Protein AF-A0A533U6R3-F1 (afdb_monomer)

Structure (mmCIF, N/CA/C/O backbone):
data_AF-A0A533U6R3-F1
#
_entry.id   AF-A0A533U6R3-F1
#
loop_
_atom_site.group_PDB
_atom_site.id
_atom_site.type_symbol
_atom_site.label_atom_id
_atom_site.label_alt_id
_atom_site.label_comp_id
_atom_site.label_asym_id
_atom_site.label_entity_id
_atom_site.label_seq_id
_atom_site.pdbx_PDB_ins_code
_atom_site.Cartn_x
_atom_site.Cartn_y
_atom_site.Cartn_z
_atom_site.occupancy
_atom_site.B_iso_or_equiv
_atom_site.auth_seq_id
_atom_site.auth_comp_id
_atom_site.auth_asym_id
_atom_site.auth_atom_id
_atom_site.pdbx_PDB_model_num
ATOM 1 N N . MET A 1 1 ? -10.512 17.070 -11.723 1.00 44.00 1 MET A N 1
ATOM 2 C CA . MET A 1 1 ? -9.722 15.862 -12.072 1.00 44.00 1 MET A CA 1
ATOM 3 C C . MET A 1 1 ? -8.366 15.871 -11.345 1.00 44.00 1 MET A C 1
ATOM 5 O O . MET A 1 1 ? -7.337 15.943 -11.989 1.00 44.00 1 MET A O 1
ATOM 9 N N . ILE A 1 2 ? -8.336 15.828 -10.006 1.00 49.84 2 ILE A N 1
ATOM 10 C CA . ILE A 1 2 ? -7.094 16.066 -9.222 1.00 49.84 2 ILE A CA 1
ATOM 11 C C . ILE A 1 2 ? -6.572 14.784 -8.539 1.00 49.84 2 ILE A C 1
ATOM 13 O O . ILE A 1 2 ? -5.419 14.696 -8.132 1.00 49.84 2 ILE A O 1
ATOM 17 N N . PHE A 1 3 ? -7.419 13.756 -8.437 1.00 52.28 3 PHE A N 1
ATOM 18 C CA . PHE A 1 3 ? -7.133 12.544 -7.662 1.00 52.28 3 PHE A CA 1
ATOM 19 C C . PHE A 1 3 ? -6.234 11.538 -8.395 1.00 52.28 3 PHE A C 1
ATOM 21 O O . PHE A 1 3 ? -5.440 10.848 -7.759 1.00 52.28 3 PHE A O 1
ATOM 28 N N . ARG A 1 4 ? -6.310 11.480 -9.733 1.00 54.25 4 ARG A N 1
ATOM 29 C CA . ARG A 1 4 ? -5.528 10.524 -10.538 1.00 54.25 4 ARG A CA 1
ATOM 30 C C . ARG A 1 4 ? -4.029 10.842 -10.547 1.00 54.25 4 ARG A C 1
ATOM 32 O O . ARG A 1 4 ? -3.226 9.915 -10.527 1.00 54.25 4 ARG A O 1
ATOM 39 N N . ASP A 1 5 ? -3.652 12.119 -10.510 1.00 55.25 5 ASP A N 1
ATOM 40 C CA . ASP A 1 5 ? -2.245 12.549 -10.526 1.00 55.25 5 ASP A CA 1
ATOM 41 C C . ASP A 1 5 ? -1.479 12.113 -9.272 1.00 55.25 5 ASP A C 1
ATOM 43 O O . ASP A 1 5 ? -0.334 11.667 -9.346 1.00 55.25 5 ASP A O 1
ATOM 47 N N . GLY A 1 6 ? -2.142 12.152 -8.112 1.00 59.28 6 GLY A N 1
ATOM 48 C CA . GLY A 1 6 ? -1.527 11.779 -6.841 1.00 59.28 6 GLY A CA 1
ATOM 49 C C . GLY A 1 6 ? -1.185 10.292 -6.723 1.00 59.28 6 GLY A C 1
ATOM 50 O O . GLY A 1 6 ? -0.225 9.971 -6.027 1.00 59.28 6 GLY A O 1
ATOM 51 N N . ILE A 1 7 ? -1.954 9.409 -7.375 1.00 67.75 7 ILE A N 1
ATOM 52 C CA . ILE A 1 7 ? -1.707 7.955 -7.416 1.00 67.75 7 ILE A CA 1
ATOM 53 C C . ILE A 1 7 ? -0.705 7.606 -8.524 1.00 67.75 7 ILE A C 1
ATOM 55 O O . ILE A 1 7 ? 0.194 6.798 -8.304 1.00 67.75 7 ILE A O 1
ATOM 59 N N . LYS A 1 8 ? -0.787 8.263 -9.692 1.00 63.38 8 LYS A N 1
A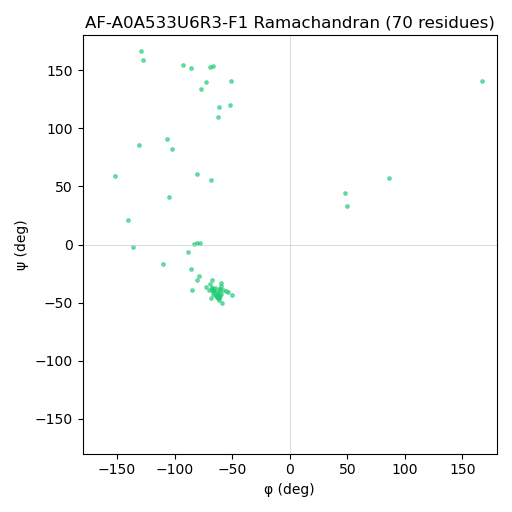TOM 60 C CA . LYS A 1 8 ? 0.183 8.079 -10.787 1.00 63.38 8 LYS A CA 1
ATOM 61 C C . LYS A 1 8 ? 1.617 8.423 -10.376 1.00 63.38 8 LYS A C 1
ATOM 63 O O . LYS A 1 8 ? 2.547 7.732 -10.788 1.00 63.38 8 LYS A O 1
ATOM 68 N N . SER A 1 9 ? 1.775 9.433 -9.519 1.00 65.19 9 SER A N 1
ATOM 69 C CA . SER A 1 9 ? 3.065 9.873 -8.973 1.00 65.19 9 SER A CA 1
ATOM 70 C C . SER A 1 9 ? 3.616 8.989 -7.838 1.00 65.19 9 SER A C 1
ATOM 72 O O . SER A 1 9 ? 4.657 9.324 -7.273 1.00 65.19 9 SER A O 1
ATOM 74 N N . LEU A 1 10 ? 2.938 7.901 -7.452 1.00 68.06 10 LEU A N 1
ATOM 75 C CA . LEU A 1 10 ? 3.452 6.978 -6.436 1.00 68.06 10 LEU A CA 1
ATOM 76 C C . LEU A 1 10 ? 4.613 6.144 -6.987 1.00 68.06 10 LEU A C 1
ATOM 78 O O . LEU A 1 10 ? 4.546 5.634 -8.10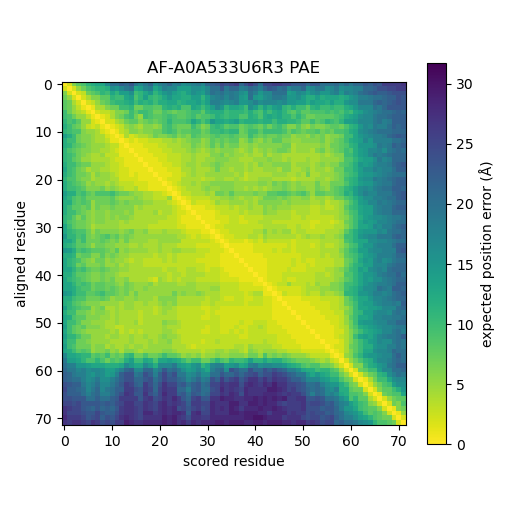3 1.00 68.06 10 LEU A O 1
ATOM 82 N N . ALA A 1 11 ? 5.640 5.932 -6.169 1.00 68.38 11 ALA A N 1
ATOM 83 C CA . ALA A 1 11 ? 6.719 4.987 -6.447 1.00 68.38 11 ALA A CA 1
ATOM 84 C C . ALA A 1 11 ? 6.285 3.548 -6.096 1.00 68.38 11 ALA A C 1
ATOM 86 O O . ALA A 1 11 ? 6.835 2.915 -5.202 1.00 68.38 11 ALA A O 1
ATOM 87 N N . ILE A 1 12 ? 5.230 3.057 -6.748 1.00 74.88 12 ILE A N 1
ATOM 88 C CA . ILE A 1 12 ? 4.754 1.668 -6.648 1.00 74.88 12 ILE A CA 1
ATOM 89 C C . ILE A 1 12 ? 4.627 1.074 -8.057 1.00 74.88 12 ILE A C 1
ATOM 91 O O . ILE A 1 12 ? 4.501 1.846 -9.011 1.00 74.88 12 ILE A O 1
ATOM 95 N N . PRO A 1 13 ? 4.630 -0.262 -8.208 1.00 76.94 13 PRO A N 1
ATOM 96 C CA . PRO A 1 13 ? 4.354 -0.912 -9.486 1.00 76.94 13 PRO A CA 1
ATOM 97 C C . PRO A 1 13 ? 3.058 -0.404 -10.132 1.00 76.94 13 PRO A C 1
ATOM 99 O O . PRO A 1 13 ? 2.058 -0.201 -9.438 1.00 76.94 13 PRO A O 1
ATOM 102 N N . ASP A 1 14 ? 3.051 -0.232 -11.458 1.00 77.56 14 ASP A N 1
ATOM 103 C CA . ASP A 1 14 ? 1.885 0.295 -12.181 1.00 77.56 14 ASP A CA 1
ATOM 104 C C . ASP A 1 14 ? 0.639 -0.578 -12.011 1.00 77.56 14 ASP A C 1
ATOM 106 O O . ASP A 1 14 ? -0.450 -0.034 -11.850 1.00 77.56 14 ASP A O 1
ATOM 110 N N . VAL A 1 15 ? 0.799 -1.901 -11.886 1.00 77.94 15 VAL A N 1
ATOM 111 C CA . VAL A 1 15 ? -0.305 -2.819 -11.556 1.00 77.94 15 VAL A CA 1
ATOM 112 C C . VAL A 1 15 ? -1.023 -2.416 -10.261 1.00 77.94 15 VAL A C 1
ATOM 114 O O . VAL A 1 15 ? -2.247 -2.402 -10.209 1.00 77.94 15 VAL A O 1
ATOM 117 N N . LEU A 1 16 ? -0.292 -1.979 -9.230 1.00 75.19 16 LEU A N 1
ATOM 118 C CA . LEU A 1 16 ? -0.895 -1.544 -7.968 1.00 75.19 16 LEU A CA 1
ATOM 119 C C . LEU A 1 16 ? -1.586 -0.188 -8.115 1.00 75.19 16 LEU A C 1
ATOM 121 O O . LEU A 1 16 ? -2.647 0.031 -7.532 1.00 75.19 16 LEU A O 1
ATOM 125 N N . LYS A 1 17 ? -1.022 0.720 -8.921 1.00 77.38 17 LYS A N 1
ATOM 126 C CA . LYS A 1 17 ? -1.678 1.996 -9.245 1.00 77.38 17 LYS A CA 1
ATOM 127 C C . LYS A 1 17 ? -2.986 1.758 -9.978 1.00 77.38 17 LYS A C 1
ATOM 129 O O . LYS A 1 17 ? -3.972 2.417 -9.663 1.00 77.38 17 LYS A O 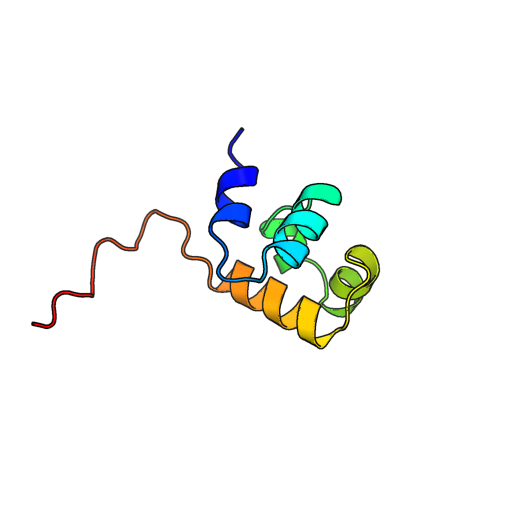1
ATOM 134 N N . GLU A 1 18 ? -2.998 0.838 -10.936 1.00 80.31 18 GLU A N 1
ATOM 135 C CA . GLU A 1 18 ? -4.196 0.485 -11.686 1.00 80.31 18 GLU A CA 1
ATOM 13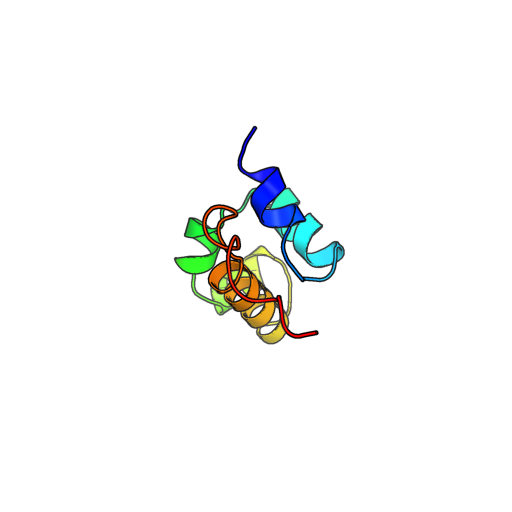6 C C . GLU A 1 18 ? -5.273 -0.099 -10.780 1.00 80.31 18 GLU A C 1
ATOM 138 O O . GLU A 1 18 ? -6.414 0.340 -10.875 1.00 80.31 18 GLU A O 1
ATOM 143 N N . ILE A 1 19 ? -4.930 -0.991 -9.846 1.00 78.88 19 ILE A N 1
ATOM 144 C CA . ILE A 1 19 ? -5.903 -1.533 -8.887 1.00 78.88 19 ILE A CA 1
ATOM 145 C C . ILE A 1 19 ? -6.469 -0.406 -8.003 1.00 78.88 19 ILE A C 1
ATOM 147 O O . ILE A 1 19 ? -7.684 -0.265 -7.875 1.00 78.88 19 ILE A O 1
ATOM 151 N N . ILE A 1 20 ? -5.625 0.480 -7.466 1.00 79.19 20 ILE A N 1
ATOM 152 C CA . ILE A 1 20 ? -6.082 1.634 -6.669 1.00 79.19 20 ILE A CA 1
ATOM 153 C C . ILE A 1 20 ? -7.012 2.547 -7.486 1.00 79.19 20 ILE A C 1
ATOM 155 O O . ILE A 1 20 ? -8.043 3.003 -6.986 1.00 79.19 20 ILE A O 1
ATOM 159 N N . LEU A 1 21 ? -6.661 2.809 -8.750 1.00 77.94 21 LEU A N 1
ATOM 160 C CA . LEU A 1 21 ? -7.457 3.617 -9.676 1.00 77.94 21 LEU A CA 1
ATOM 161 C C . LEU A 1 21 ? -8.774 2.930 -10.058 1.00 77.94 21 LEU A C 1
ATOM 163 O O . LEU A 1 21 ? -9.792 3.612 -10.171 1.00 77.94 21 LEU A O 1
ATOM 167 N N . LYS A 1 22 ? -8.767 1.604 -10.219 1.00 82.38 22 LYS A N 1
ATOM 168 C CA . LYS A 1 22 ? -9.940 0.770 -10.507 1.00 82.38 22 LYS A CA 1
ATOM 169 C C . LYS A 1 22 ? -10.935 0.829 -9.353 1.00 82.38 22 LYS A C 1
ATOM 171 O O . LYS A 1 22 ? -12.117 1.059 -9.582 1.00 82.38 22 LYS A O 1
ATOM 176 N N . HIS A 1 23 ? -10.445 0.733 -8.118 1.00 79.31 23 HIS A N 1
ATOM 177 C CA . HIS A 1 23 ? -11.263 0.864 -6.910 1.00 79.31 23 HIS A CA 1
ATOM 178 C C . HIS A 1 23 ? -11.567 2.322 -6.524 1.00 79.31 23 HIS A C 1
ATOM 180 O O . HIS A 1 23 ? -12.240 2.564 -5.525 1.00 79.31 23 HIS A O 1
ATOM 186 N N . SER A 1 24 ? -11.103 3.305 -7.311 1.00 76.88 24 SER A N 1
ATOM 187 C CA . SER A 1 24 ? -11.285 4.744 -7.056 1.00 76.88 24 SER A CA 1
ATOM 188 C C . SER A 1 24 ? -10.905 5.168 -5.628 1.00 76.88 24 SER A C 1
ATOM 190 O O . SER A 1 24 ? -11.496 6.091 -5.062 1.00 76.88 24 SER A O 1
ATOM 192 N N . LEU A 1 25 ? -9.908 4.501 -5.037 1.00 79.69 25 LEU A N 1
ATOM 193 C CA . LEU A 1 25 ? -9.485 4.772 -3.668 1.00 79.69 25 LEU A CA 1
ATOM 194 C C . LEU A 1 25 ? -8.650 6.051 -3.607 1.00 79.69 25 LEU A C 1
ATOM 196 O O . LEU A 1 25 ? -7.713 6.266 -4.378 1.00 79.69 25 LEU A O 1
ATOM 200 N N . ASN A 1 26 ? -8.965 6.900 -2.632 1.00 76.75 26 ASN A N 1
ATOM 201 C CA . ASN A 1 26 ? -8.228 8.137 -2.386 1.00 76.75 26 ASN A CA 1
ATOM 202 C C . ASN A 1 26 ? -7.109 7.938 -1.360 1.00 76.75 26 ASN A C 1
ATOM 204 O O . ASN A 1 26 ? -7.239 7.123 -0.451 1.00 76.75 26 ASN A O 1
ATOM 208 N N . LYS A 1 27 ? -6.058 8.776 -1.403 1.00 78.38 27 LYS A N 1
ATOM 209 C CA . LYS A 1 27 ? -4.952 8.739 -0.419 1.00 78.38 27 LYS A CA 1
ATOM 210 C C . LYS A 1 27 ? -5.445 8.746 1.034 1.00 78.38 27 LYS A C 1
ATOM 212 O O . LYS A 1 27 ? -4.964 7.969 1.848 1.00 78.38 27 LYS A O 1
ATOM 217 N N . LYS A 1 28 ? -6.441 9.586 1.348 1.00 80.50 28 LYS A N 1
ATOM 218 C CA . LYS A 1 28 ? -7.073 9.629 2.679 1.00 80.50 28 LYS A CA 1
ATOM 219 C C . LYS A 1 28 ? -7.737 8.307 3.058 1.00 80.50 28 LYS A C 1
ATOM 221 O O . LYS A 1 28 ? -7.610 7.898 4.200 1.00 80.50 28 LYS A O 1
ATOM 226 N N . GLN A 1 29 ? -8.421 7.649 2.124 1.00 82.81 29 GLN A N 1
ATOM 227 C CA . GLN A 1 29 ? -9.051 6.353 2.387 1.00 82.81 29 GLN A CA 1
ATOM 228 C C . GLN A 1 29 ? -7.986 5.278 2.602 1.00 82.81 29 GLN A C 1
ATOM 230 O O . GLN A 1 29 ? -8.030 4.595 3.610 1.00 82.81 29 GLN A O 1
ATOM 235 N N . ILE A 1 30 ? -6.961 5.222 1.748 1.00 83.25 30 ILE A N 1
ATOM 236 C CA . ILE A 1 30 ? -5.842 4.273 1.876 1.00 83.25 30 ILE A CA 1
ATOM 237 C C . ILE A 1 30 ? -5.112 4.428 3.223 1.00 83.25 30 ILE A C 1
ATOM 239 O O . ILE A 1 30 ? -4.725 3.438 3.837 1.00 83.25 30 ILE A O 1
ATOM 243 N N . LEU A 1 31 ? -4.932 5.664 3.699 1.00 81.88 31 LEU A N 1
ATOM 244 C CA . LEU A 1 31 ? -4.302 5.953 4.994 1.00 81.88 31 LEU A CA 1
ATOM 245 C C . LEU A 1 31 ? -5.235 5.744 6.190 1.00 81.88 31 LEU A C 1
ATOM 247 O O . LEU A 1 31 ? -4.756 5.499 7.292 1.00 81.88 31 LEU A O 1
ATOM 251 N N . SER A 1 32 ? -6.545 5.886 5.992 1.00 85.81 32 SER A N 1
ATOM 252 C CA . SER A 1 32 ? -7.542 5.707 7.049 1.00 85.81 32 SER A CA 1
ATOM 253 C C . SER A 1 32 ? -7.969 4.249 7.218 1.00 85.81 32 SER A C 1
ATOM 255 O O . SER A 1 32 ? -8.517 3.906 8.262 1.00 85.81 32 SER A O 1
ATOM 257 N N . MET A 1 33 ? -7.772 3.413 6.199 1.00 85.25 33 MET A N 1
ATOM 258 C CA . MET A 1 33 ? -8.106 1.991 6.222 1.00 85.25 33 MET A CA 1
ATOM 259 C C . MET A 1 33 ? -6.970 1.169 6.825 1.00 85.25 33 MET A C 1
ATOM 261 O O . MET A 1 33 ? -5.795 1.540 6.750 1.00 85.25 33 MET A O 1
ATOM 265 N N . LYS A 1 34 ? -7.322 0.033 7.429 1.00 89.44 34 LYS A N 1
ATOM 266 C CA . LYS A 1 34 ? -6.327 -0.937 7.887 1.00 89.44 34 LYS A CA 1
ATOM 267 C C . LYS A 1 34 ? -5.660 -1.593 6.682 1.00 89.44 34 LYS A C 1
ATOM 269 O O . LYS A 1 34 ? -6.258 -1.698 5.614 1.00 89.44 34 LYS A O 1
ATOM 274 N N . VAL A 1 35 ? -4.423 -2.045 6.870 1.00 87.19 35 VAL A N 1
ATOM 275 C CA . VAL A 1 35 ? -3.666 -2.739 5.818 1.00 87.19 35 VAL A CA 1
ATOM 276 C C . VAL A 1 35 ? -4.389 -4.014 5.380 1.00 87.19 35 VAL A C 1
ATOM 278 O O . VAL A 1 35 ? -4.450 -4.269 4.185 1.00 87.19 35 VAL A O 1
ATOM 281 N N . ASP A 1 36 ? -5.008 -4.747 6.309 1.00 87.44 36 ASP A N 1
ATOM 282 C CA . ASP A 1 36 ? -5.818 -5.934 6.004 1.00 87.44 36 ASP A CA 1
ATOM 283 C C . ASP A 1 36 ? -7.028 -5.615 5.114 1.00 87.44 36 ASP A C 1
ATOM 285 O O . ASP A 1 36 ? -7.253 -6.286 4.110 1.00 87.44 36 ASP A O 1
ATOM 289 N N . ASP A 1 37 ? -7.774 -4.549 5.429 1.00 88.94 37 ASP A N 1
ATOM 290 C CA . ASP A 1 37 ? -8.924 -4.120 4.620 1.00 88.94 37 ASP A CA 1
ATOM 291 C C . ASP A 1 37 ? -8.475 -3.650 3.230 1.00 88.94 37 ASP A C 1
ATOM 293 O O . ASP A 1 37 ? -9.126 -3.917 2.222 1.00 88.94 37 ASP A O 1
ATOM 297 N N . LEU A 1 38 ? -7.339 -2.952 3.168 1.00 86.62 38 LEU A N 1
ATOM 298 C CA . LEU A 1 38 ? -6.747 -2.498 1.916 1.00 86.62 38 LEU A CA 1
ATOM 299 C C . LEU A 1 38 ? -6.295 -3.682 1.051 1.00 86.62 38 LEU A C 1
ATOM 301 O O . LEU A 1 38 ? -6.551 -3.673 -0.149 1.00 86.62 38 LEU A O 1
ATOM 305 N N . ALA A 1 39 ? -5.663 -4.690 1.654 1.00 87.88 39 ALA A N 1
ATOM 306 C CA . ALA A 1 39 ? -5.254 -5.929 0.998 1.00 87.88 39 ALA A CA 1
ATOM 307 C C . ALA A 1 39 ? -6.463 -6.680 0.430 1.00 87.88 39 ALA A C 1
ATOM 309 O O . ALA A 1 39 ? -6.457 -7.082 -0.730 1.00 87.88 39 ALA A O 1
ATOM 310 N N . PHE A 1 40 ? -7.541 -6.773 1.212 1.00 87.31 40 PHE A N 1
ATOM 311 C CA . PHE A 1 40 ? -8.783 -7.408 0.784 1.00 87.31 40 PHE A CA 1
ATOM 312 C C . PHE A 1 40 ? -9.444 -6.675 -0.394 1.00 87.31 40 PHE A C 1
ATOM 314 O O . PHE A 1 40 ? -9.850 -7.304 -1.364 1.00 87.31 40 PHE A O 1
ATOM 321 N N . ILE A 1 41 ? -9.524 -5.341 -0.345 1.00 85.44 41 ILE A N 1
ATOM 322 C CA . ILE A 1 41 ? -10.155 -4.537 -1.406 1.00 85.44 41 ILE A CA 1
ATOM 323 C C . ILE A 1 41 ? -9.331 -4.537 -2.688 1.00 85.44 41 ILE A C 1
ATOM 325 O O . ILE A 1 41 ? -9.897 -4.548 -3.775 1.00 85.44 41 ILE A O 1
ATOM 329 N N . LEU A 1 42 ? -8.008 -4.465 -2.560 1.00 81.62 42 LEU A N 1
ATOM 330 C CA . LEU A 1 42 ? -7.091 -4.468 -3.694 1.00 81.62 42 LEU A CA 1
ATOM 331 C C . LEU A 1 42 ? -6.778 -5.885 -4.195 1.00 81.62 42 LEU A C 1
ATOM 333 O O . LEU A 1 42 ? -5.988 -6.015 -5.129 1.00 81.62 42 LEU A O 1
ATOM 337 N N . GLU A 1 43 ? -7.362 -6.915 -3.574 1.00 86.12 43 GLU A N 1
ATOM 338 C CA . GLU A 1 43 ? -7.107 -8.330 -3.864 1.00 86.12 43 GLU A CA 1
ATOM 339 C C . GLU A 1 43 ? -5.598 -8.636 -3.934 1.00 86.12 43 GLU A C 1
ATOM 341 O O . GLU A 1 43 ? -5.111 -9.287 -4.858 1.00 86.12 43 GLU A O 1
ATOM 346 N N . CYS A 1 44 ? -4.834 -8.104 -2.976 1.00 83.31 44 CYS A N 1
ATOM 347 C CA . CYS A 1 44 ? -3.381 -8.229 -2.922 1.00 83.31 44 CYS A CA 1
ATOM 348 C C . CYS A 1 44 ? -2.899 -8.713 -1.553 1.00 83.31 44 CYS A C 1
ATOM 350 O O . CYS A 1 44 ? -3.644 -8.707 -0.574 1.00 83.31 44 CYS A O 1
ATOM 352 N N . ASP A 1 45 ? -1.637 -9.130 -1.474 1.00 87.75 45 ASP A N 1
ATOM 353 C CA . ASP A 1 45 ? -1.044 -9.570 -0.216 1.00 87.75 45 ASP A CA 1
ATOM 354 C C . ASP A 1 45 ? -0.911 -8.424 0.796 1.00 87.75 45 ASP A C 1
ATOM 356 O O . ASP A 1 45 ? -0.730 -7.250 0.449 1.00 87.75 45 ASP A O 1
ATOM 360 N N . PHE A 1 46 ? -0.916 -8.783 2.081 1.00 85.31 46 PHE A N 1
ATOM 361 C CA . PHE A 1 46 ? -0.735 -7.838 3.187 1.00 85.31 46 PHE A CA 1
ATOM 362 C C . PHE A 1 46 ? 0.538 -6.991 3.024 1.00 85.31 46 PHE A C 1
ATOM 364 O O . PHE A 1 46 ? 0.533 -5.781 3.255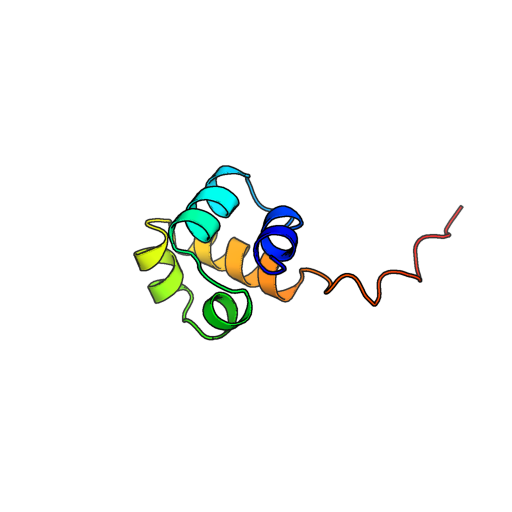 1.00 85.31 46 PHE A O 1
ATOM 371 N N . GLU A 1 47 ? 1.630 -7.613 2.575 1.00 85.19 47 GLU A N 1
ATOM 372 C CA . GLU A 1 47 ? 2.910 -6.943 2.345 1.00 85.19 47 GLU A CA 1
ATOM 373 C C . GLU A 1 47 ? 2.794 -5.875 1.245 1.00 85.19 47 GLU A C 1
ATOM 375 O O . GLU A 1 47 ? 3.249 -4.739 1.401 1.00 85.19 47 GLU A O 1
ATOM 380 N N . THR A 1 48 ? 2.096 -6.208 0.158 1.00 84.19 48 THR A N 1
ATOM 381 C CA . THR A 1 48 ? 1.807 -5.306 -0.958 1.00 84.19 48 THR A CA 1
ATOM 382 C C . THR A 1 48 ? 0.939 -4.131 -0.515 1.00 84.19 48 THR A C 1
ATOM 384 O O . THR A 1 48 ? 1.259 -2.979 -0.817 1.00 84.19 48 THR A O 1
ATOM 387 N N . ALA A 1 49 ? -0.112 -4.384 0.265 1.00 86.75 49 ALA A N 1
ATOM 388 C CA . ALA A 1 49 ? -0.952 -3.336 0.836 1.00 86.75 49 ALA A CA 1
ATOM 389 C C . ALA A 1 49 ? -0.156 -2.402 1.765 1.00 86.75 49 ALA A C 1
ATOM 391 O O . ALA A 1 49 ? -0.328 -1.180 1.728 1.00 86.75 49 ALA A O 1
ATOM 392 N N . LYS A 1 50 ? 0.783 -2.948 2.545 1.00 86.38 50 LYS A N 1
ATOM 393 C CA . LYS A 1 50 ? 1.669 -2.176 3.425 1.00 86.38 50 LYS A CA 1
ATOM 394 C C . LYS A 1 50 ? 2.619 -1.275 2.637 1.00 86.38 50 LYS A C 1
ATOM 396 O O . LYS A 1 50 ? 2.824 -0.119 3.022 1.00 86.38 50 LYS A O 1
ATOM 401 N N . ILE A 1 51 ? 3.159 -1.771 1.520 1.00 84.88 51 ILE A N 1
ATOM 402 C CA . ILE A 1 51 ? 3.966 -0.982 0.578 1.00 84.88 51 ILE A CA 1
ATOM 403 C C . ILE A 1 51 ? 3.123 0.151 -0.005 1.00 84.88 51 ILE A C 1
ATOM 405 O O . ILE A 1 51 ? 3.551 1.299 0.033 1.00 84.88 51 ILE A O 1
ATOM 409 N N . ILE A 1 52 ? 1.903 -0.128 -0.474 1.00 82.69 52 ILE A N 1
ATOM 410 C CA . ILE A 1 52 ? 0.996 0.893 -1.017 1.00 82.69 52 ILE A CA 1
ATOM 411 C C . ILE A 1 52 ? 0.706 1.973 0.021 1.00 82.69 52 ILE A C 1
ATOM 413 O O . ILE A 1 52 ? 0.861 3.160 -0.266 1.00 82.69 52 ILE A O 1
ATOM 417 N N . GLN A 1 53 ? 0.314 1.582 1.233 1.00 84.44 53 GLN A N 1
ATOM 418 C CA . GLN A 1 53 ? -0.010 2.526 2.296 1.00 84.44 53 GLN A CA 1
ATOM 419 C C . GLN A 1 53 ? 1.213 3.365 2.685 1.00 84.44 53 GLN A C 1
ATOM 421 O O . GLN A 1 53 ? 1.102 4.582 2.837 1.00 84.44 53 GLN A O 1
ATOM 426 N N . SER A 1 54 ? 2.392 2.745 2.771 1.00 84.25 54 SER A N 1
ATOM 427 C CA . SER A 1 54 ? 3.651 3.438 3.062 1.00 84.25 54 SER A CA 1
ATOM 428 C C . SER A 1 54 ? 4.055 4.381 1.934 1.00 84.25 54 SER A C 1
ATOM 430 O O . SER A 1 54 ? 4.475 5.501 2.208 1.00 84.25 54 SER A O 1
ATOM 432 N N . SER A 1 55 ? 3.879 3.984 0.677 1.00 80.69 55 SER A N 1
ATOM 433 C CA . SER A 1 55 ? 4.131 4.831 -0.488 1.00 80.69 55 SER A CA 1
ATOM 434 C C . SER A 1 55 ? 3.146 5.985 -0.567 1.00 80.69 55 SER A C 1
ATOM 436 O O . SER A 1 55 ? 3.542 7.088 -0.909 1.00 80.69 55 SER A O 1
ATOM 438 N N . VAL A 1 56 ? 1.877 5.783 -0.210 1.00 80.00 56 VAL A N 1
ATOM 439 C CA . VAL A 1 56 ? 0.881 6.860 -0.121 1.00 80.00 56 VAL A CA 1
ATOM 440 C C . VAL A 1 56 ? 1.201 7.816 1.025 1.00 80.00 56 VAL A C 1
ATOM 442 O O . VAL A 1 56 ? 1.057 9.025 0.851 1.00 80.00 56 VAL A O 1
ATOM 445 N N . ARG A 1 57 ? 1.672 7.294 2.164 1.00 79.56 57 ARG A N 1
ATOM 446 C CA . ARG A 1 57 ? 2.092 8.078 3.334 1.00 79.56 57 ARG A CA 1
ATOM 447 C C . ARG A 1 57 ? 3.340 8.912 3.058 1.00 79.56 57 ARG A C 1
ATOM 449 O O . ARG A 1 57 ? 3.392 10.066 3.461 1.00 79.56 57 ARG A O 1
ATOM 456 N N . ASN A 1 58 ? 4.319 8.321 2.377 1.00 72.00 58 ASN A N 1
ATOM 457 C CA . ASN A 1 58 ? 5.580 8.963 2.007 1.00 7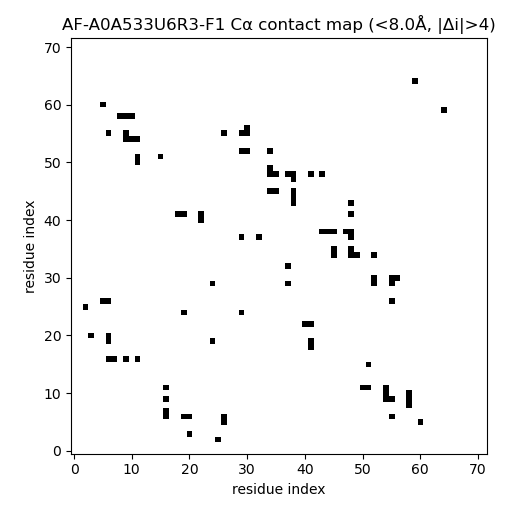2.00 58 ASN A CA 1
ATOM 458 C C . ASN A 1 58 ? 5.504 9.700 0.670 1.00 72.00 58 ASN A C 1
ATOM 460 O O . ASN A 1 58 ? 6.463 10.371 0.308 1.00 72.00 58 ASN A O 1
ATOM 464 N N . SER A 1 59 ? 4.395 9.590 -0.071 1.00 66.56 59 SER A N 1
ATOM 465 C CA . SER A 1 59 ? 4.187 10.340 -1.304 1.00 66.56 59 SER A CA 1
ATOM 466 C C . SER A 1 59 ? 4.186 11.813 -0.941 1.00 66.56 59 SER A C 1
ATOM 468 O O . SER A 1 59 ? 3.221 12.273 -0.316 1.00 66.56 59 SER A O 1
ATOM 470 N N . PRO A 1 60 ? 5.230 12.562 -1.327 1.00 53.66 60 PRO A N 1
ATOM 471 C CA . PRO A 1 60 ? 5.258 13.974 -1.052 1.00 53.66 60 PRO A CA 1
ATOM 472 C C . PRO A 1 60 ? 4.066 14.563 -1.792 1.00 53.66 60 PRO A C 1
ATOM 474 O O . PRO A 1 60 ? 3.933 14.447 -3.014 1.00 53.66 60 PRO A O 1
ATOM 477 N N . ASN A 1 61 ? 3.144 15.161 -1.042 1.00 49.19 61 ASN A N 1
ATOM 478 C CA . ASN A 1 61 ? 2.220 16.104 -1.637 1.00 49.19 61 ASN A CA 1
ATOM 479 C C . ASN A 1 61 ? 3.115 17.099 -2.389 1.00 49.19 61 ASN A C 1
ATOM 481 O O . ASN A 1 61 ? 4.034 17.646 -1.779 1.00 49.19 61 ASN A O 1
ATOM 485 N N . LYS A 1 62 ? 2.944 17.228 -3.708 1.00 46.72 62 LYS A N 1
ATOM 486 C CA . LYS A 1 62 ? 3.824 17.963 -4.636 1.00 46.72 62 LYS A CA 1
ATOM 487 C C . LYS A 1 62 ? 3.758 19.483 -4.397 1.00 46.72 62 LYS A C 1
ATOM 489 O O . LYS A 1 62 ? 3.422 20.252 -5.285 1.00 46.72 62 LYS A O 1
ATOM 494 N N . SER A 1 63 ? 4.028 19.903 -3.168 1.00 44.78 63 SER A N 1
ATOM 495 C CA . SER A 1 63 ? 4.067 21.282 -2.702 1.00 44.78 63 SER A CA 1
ATOM 496 C C . SER A 1 63 ? 5.276 21.559 -1.798 1.00 44.78 63 SER A C 1
ATOM 498 O O . SER A 1 63 ? 5.441 22.703 -1.395 1.00 44.78 63 SER A O 1
ATOM 500 N N . MET A 1 64 ? 6.129 20.570 -1.479 1.00 44.34 64 MET A N 1
ATOM 501 C CA . MET A 1 64 ? 7.287 20.780 -0.587 1.00 44.34 64 MET A CA 1
ATOM 502 C C . MET A 1 64 ? 8.592 20.062 -0.980 1.00 44.34 64 MET A C 1
ATOM 504 O O . MET A 1 64 ? 9.481 19.923 -0.153 1.00 44.34 64 MET A O 1
ATOM 508 N N . LEU A 1 65 ? 8.766 19.667 -2.246 1.00 46.41 65 LEU A N 1
ATOM 509 C CA . LEU A 1 65 ? 10.073 19.226 -2.775 1.00 46.41 65 LEU A CA 1
ATOM 510 C C . LEU A 1 65 ? 10.715 20.296 -3.678 1.00 46.41 65 LEU A C 1
ATOM 512 O O . LEU A 1 65 ? 11.288 19.998 -4.716 1.00 46.41 65 LEU A O 1
ATOM 516 N N . HIS A 1 66 ? 10.615 21.563 -3.268 1.00 45.06 66 HIS A N 1
ATOM 517 C CA . HIS A 1 66 ? 11.660 22.550 -3.546 1.00 45.06 66 HIS A CA 1
ATOM 518 C C . HIS A 1 66 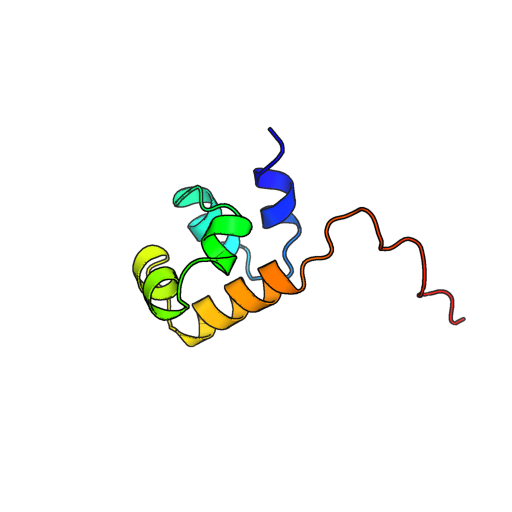? 12.463 22.722 -2.260 1.00 45.06 66 HIS A C 1
ATOM 520 O O . HIS A 1 66 ? 12.159 23.599 -1.455 1.00 45.06 66 HIS A O 1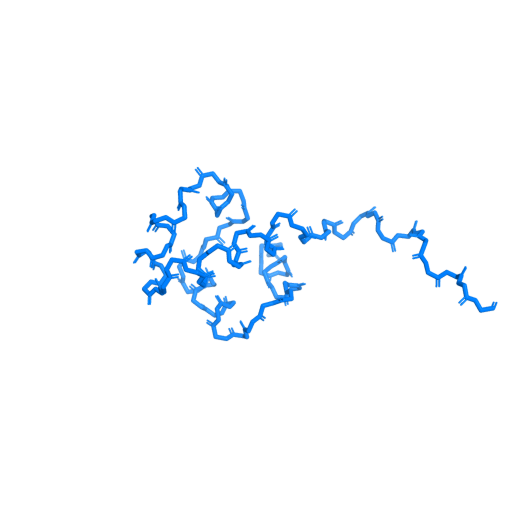
ATOM 526 N N . GLN A 1 67 ? 13.410 21.818 -2.036 1.00 43.62 67 GLN A N 1
ATOM 527 C CA . GLN A 1 67 ? 14.656 22.008 -1.289 1.00 43.62 67 GLN A CA 1
ATOM 528 C C . GLN A 1 67 ? 15.249 20.624 -1.027 1.00 43.62 67 GLN A C 1
ATOM 530 O O . GLN A 1 67 ? 14.523 19.697 -0.687 1.00 43.62 67 GLN A O 1
ATOM 535 N N . MET A 1 68 ? 16.572 20.52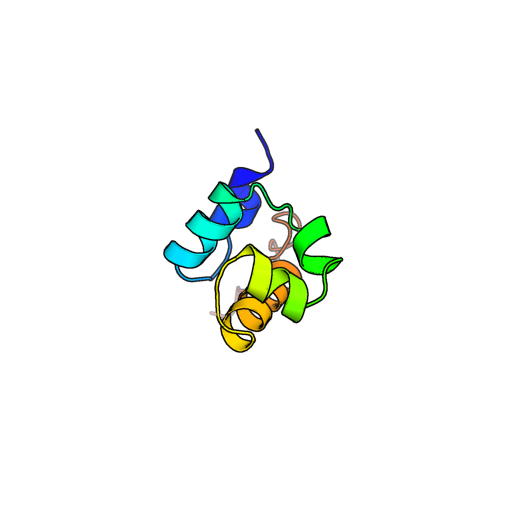4 -1.128 1.00 50.28 68 MET A N 1
ATOM 536 C CA . MET A 1 68 ? 17.395 19.355 -0.789 1.00 50.28 68 MET A CA 1
ATOM 537 C C . MET A 1 68 ? 17.577 18.299 -1.885 1.00 50.28 68 MET A C 1
ATOM 539 O O . MET A 1 68 ? 17.351 17.120 -1.646 1.00 50.28 68 MET A O 1
ATOM 543 N N . THR A 1 69 ? 18.097 18.682 -3.055 1.00 44.03 69 THR A N 1
ATOM 544 C CA . THR A 1 69 ? 19.170 17.885 -3.692 1.00 44.03 69 THR A CA 1
ATOM 545 C C . THR A 1 69 ? 20.063 18.773 -4.572 1.00 44.03 69 THR A C 1
ATOM 547 O O . THR A 1 69 ? 20.188 18.556 -5.769 1.00 44.03 69 THR A O 1
ATOM 550 N N . GLU A 1 70 ? 20.689 19.790 -3.978 1.00 44.28 70 GLU A N 1
ATOM 551 C CA . GLU A 1 70 ? 21.957 20.329 -4.491 1.00 44.28 70 GLU A CA 1
ATOM 552 C C . GLU A 1 70 ? 23.050 19.856 -3.529 1.00 44.28 70 GLU A C 1
ATOM 554 O O . GLU A 1 70 ? 23.304 20.455 -2.488 1.00 44.28 70 GLU A O 1
ATOM 559 N N . LEU A 1 71 ? 23.615 18.692 -3.846 1.00 44.25 71 LEU A N 1
ATOM 560 C CA . LEU A 1 71 ? 24.926 18.248 -3.385 1.00 44.25 71 LEU A CA 1
ATOM 561 C C . LEU A 1 71 ? 25.664 17.775 -4.639 1.00 44.25 71 LEU A C 1
ATOM 563 O O . LEU A 1 71 ? 25.597 16.601 -5.002 1.00 44.25 71 LEU A O 1
ATOM 567 N N . ALA A 1 72 ? 26.294 18.727 -5.322 1.00 37.25 72 ALA A N 1
ATOM 568 C CA . ALA A 1 72 ? 27.387 18.521 -6.263 1.00 37.25 72 ALA A CA 1
ATOM 569 C C . ALA A 1 72 ? 28.303 19.745 -6.190 1.00 37.25 72 ALA A C 1
ATOM 571 O O . ALA A 1 72 ? 27.756 20.871 -6.197 1.00 37.25 72 ALA A O 1
#

Solvent-accessible surface area (backbone atoms only — not comparable to full-atom values): 4541 Å² total; per-residue (Å²): 140,72,68,66,59,64,52,69,69,35,94,62,61,64,71,59,43,50,45,40,59,73,69,66,62,46,68,69,54,54,66,73,45,54,46,66,60,46,8,62,75,59,73,45,54,54,68,57,26,44,50,50,38,50,36,57,70,66,42,72,67,96,82,68,82,87,72,87,86,87,86,128

Nearest PDB structures (foldseek):
  2bke-assembly1_A  TM=8.256E-01  e=1.983E-01  Saccharolobus solfataricus P2
  1z1v-assembly1_A  TM=5.953E-01  e=3.839E-01  Saccharomyces cerevisiae
  4pzo-assembly1_E  TM=6.449E-01  e=6.593E-01  Homo sapiens
  2e8n-assembly1_A  TM=4.804E-01  e=1.624E+00  Homo sapiens
  2e8o-assembly1_A  TM=5.351E-01  e=3.339E+00  Homo sapiens

pLDDT: mean 71.84, std 15.61, range [37.25, 89.44]

Sequence (72 aa):
MIFRDGIKSLAIPDVLKEIILKHSLNKKQILSMKVDDLAFILECDFETAKIIQSSVRNSPNKSMLHQMTELA

Foldseek 3Di:
DPFLVLLVQFPAPVLQSVLCVVLVPGLVNLLVDDLVVQCVSSVHDSVNSVSSNVSSVPRPPPPPPPDDDPDD

Secondary structure (DSSP, 8-state):
--HHHHHHTSSS-HHHHHHHHHTT--HHHHHHS-HHHHHHHTT--HHHHHHHHHHHHHS--TTS-SSS----

Radius of gyration: 13.22 Å; Cα contacts (8 Å, |Δi|>4): 51; chains: 1; bounding box: 39×32×20 Å

Mean predicted aligned error: 9.93 Å